Protein AF-A0A952BKL5-F1 (afdb_monomer)

Nearest PDB structures (foldseek):
  3n1y-assembly1_A-1  TM=9.487E-01  e=2.119E-01  Pseudomonas sp. OX1
  3n20-assembly1_A-1  TM=9.499E-01  e=2.119E-01  Pseudomonas sp. OX1
  3rng-assembly1_A  TM=7.148E-01  e=1.494E-01  Pseudomonas sp. OX1
  3rn9-assembly1_A  TM=9.335E-01  e=3.975E-01  Pseudomonas sp. OX1
  3rnc-assembly1_A  TM=6.797E-01  e=3.005E-01  Pseudomonas sp. OX1

Structure (mmCIF, N/CA/C/O backbone):
data_AF-A0A952BKL5-F1
#
_entry.id   AF-A0A952BKL5-F1
#
loop_
_atom_site.group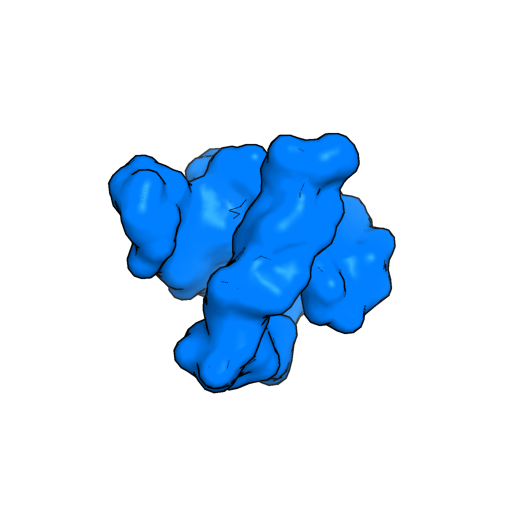_PDB
_atom_site.id
_atom_site.type_symbol
_atom_site.label_atom_id
_atom_site.label_alt_id
_atom_site.label_comp_id
_atom_site.label_asym_id
_atom_site.label_entity_id
_atom_site.label_seq_id
_atom_site.pdbx_PDB_ins_code
_atom_site.Cartn_x
_atom_site.Cartn_y
_atom_site.Cartn_z
_atom_site.occupancy
_atom_site.B_iso_or_equiv
_atom_site.auth_seq_id
_atom_site.auth_comp_id
_atom_site.auth_asym_id
_atom_site.auth_atom_id
_atom_site.pdbx_PDB_model_num
ATOM 1 N N . MET A 1 1 ? 11.617 -10.711 -15.613 1.00 42.28 1 MET A N 1
ATOM 2 C CA . MET A 1 1 ? 10.140 -10.720 -15.566 1.00 42.28 1 MET A CA 1
ATOM 3 C C . MET A 1 1 ? 9.711 -9.921 -14.342 1.00 42.28 1 MET A C 1
ATOM 5 O O . MET A 1 1 ? 9.461 -10.497 -13.296 1.00 42.28 1 MET A O 1
ATOM 9 N N . ALA A 1 2 ? 9.757 -8.590 -14.422 1.00 45.25 2 ALA A N 1
ATOM 10 C CA . ALA A 1 2 ? 9.203 -7.741 -13.373 1.00 45.25 2 ALA A CA 1
ATOM 11 C C . ALA A 1 2 ? 7.748 -7.496 -13.769 1.00 45.25 2 ALA A C 1
ATOM 13 O O . ALA A 1 2 ? 7.498 -6.809 -14.755 1.00 45.25 2 ALA A O 1
ATOM 14 N N . ALA A 1 3 ? 6.824 -8.174 -13.090 1.00 54.84 3 ALA A N 1
ATOM 15 C CA . ALA A 1 3 ? 5.394 -8.014 -13.299 1.00 54.84 3 ALA A CA 1
ATOM 16 C C . ALA A 1 3 ? 4.995 -6.641 -12.761 1.00 54.84 3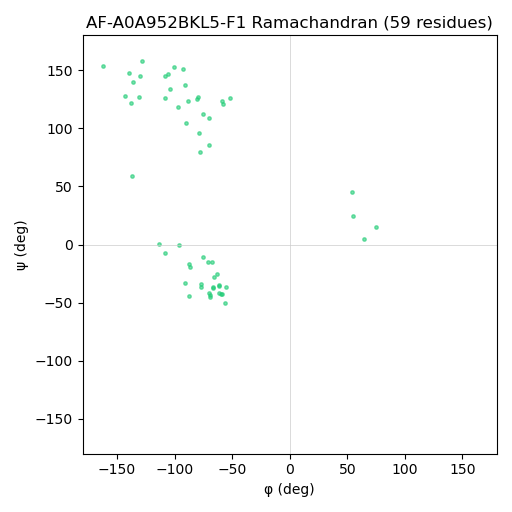 ALA A C 1
ATOM 18 O O . ALA A 1 3 ? 4.660 -6.496 -11.589 1.00 54.84 3 ALA A O 1
ATOM 19 N N . ALA A 1 4 ? 5.135 -5.625 -13.599 1.00 59.41 4 ALA A N 1
ATOM 20 C CA . ALA A 1 4 ? 4.360 -4.431 -13.407 1.00 59.41 4 ALA A CA 1
ATOM 21 C C . ALA A 1 4 ? 2.976 -4.683 -13.992 1.00 59.41 4 ALA A C 1
ATOM 23 O O . ALA A 1 4 ? 2.858 -5.114 -15.142 1.00 59.41 4 ALA A O 1
ATOM 24 N N . LEU A 1 5 ? 1.952 -4.485 -13.175 1.00 65.75 5 LEU A N 1
ATOM 25 C CA . LEU A 1 5 ? 0.580 -4.573 -13.632 1.00 65.75 5 LEU A CA 1
ATOM 26 C C . LEU A 1 5 ? 0.219 -3.264 -14.331 1.00 65.75 5 LEU A C 1
ATOM 28 O O . LEU A 1 5 ? 0.395 -2.179 -13.776 1.00 65.75 5 LEU A O 1
ATOM 32 N N . ASP A 1 6 ? -0.284 -3.387 -15.554 1.00 67.75 6 ASP A N 1
ATOM 33 C CA . ASP A 1 6 ? -0.983 -2.314 -16.250 1.00 67.75 6 ASP A CA 1
ATOM 34 C C . ASP A 1 6 ? -2.400 -2.257 -15.671 1.00 67.75 6 ASP A C 1
ATOM 36 O O . ASP A 1 6 ? -3.326 -2.911 -16.147 1.00 67.75 6 ASP A O 1
ATOM 40 N N . VAL A 1 7 ? -2.522 -1.634 -14.502 1.00 75.00 7 VAL A N 1
ATOM 41 C CA . VAL A 1 7 ? -3.778 -1.551 -13.761 1.00 75.00 7 VAL A CA 1
ATOM 42 C C . VAL A 1 7 ? -4.012 -0.111 -13.343 1.00 75.00 7 VAL A C 1
ATOM 44 O O . VAL A 1 7 ? -3.142 0.529 -12.751 1.00 75.00 7 VAL A O 1
ATOM 47 N N . GLU A 1 8 ? -5.192 0.394 -13.687 1.00 73.69 8 GLU A N 1
ATOM 48 C CA . GLU A 1 8 ? -5.609 1.754 -13.375 1.00 73.69 8 GLU A CA 1
ATOM 49 C C . GLU A 1 8 ? -5.967 1.831 -11.887 1.00 73.69 8 GLU A C 1
ATOM 51 O O . GLU A 1 8 ? -6.903 1.186 -11.417 1.00 73.69 8 GLU A O 1
ATOM 56 N N . VAL A 1 9 ? -5.156 2.562 -11.126 1.00 83.25 9 VAL A N 1
ATOM 57 C CA . VAL A 1 9 ? -5.312 2.746 -9.680 1.00 83.25 9 VAL A CA 1
ATOM 58 C C . VAL A 1 9 ? -5.838 4.151 -9.402 1.00 83.25 9 VAL A C 1
ATOM 60 O O . VAL A 1 9 ? -5.473 5.104 -10.086 1.00 83.25 9 VAL A O 1
ATOM 63 N N . ASP A 1 10 ? -6.654 4.301 -8.360 1.00 83.88 10 ASP A N 1
ATOM 64 C CA . ASP A 1 10 ? -7.247 5.58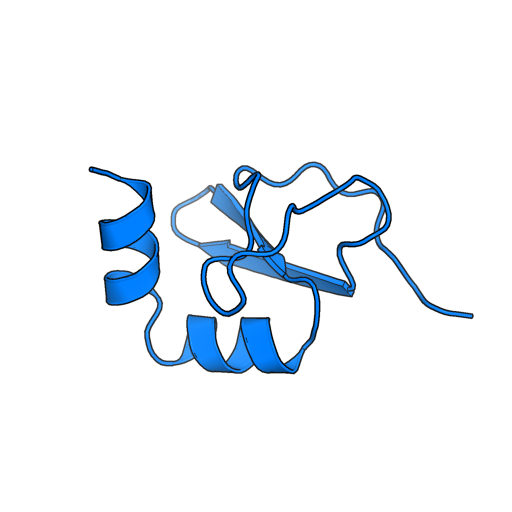5 -7.945 1.00 83.88 10 ASP A CA 1
ATOM 65 C C . ASP A 1 10 ? -6.184 6.568 -7.417 1.00 83.88 10 ASP A C 1
ATOM 67 O O . ASP A 1 10 ? -6.413 7.770 -7.302 1.00 83.88 10 ASP A O 1
ATOM 71 N N . ASN A 1 11 ? -4.988 6.059 -7.112 1.00 78.50 11 ASN A N 1
ATOM 72 C CA . ASN A 1 11 ? -3.896 6.822 -6.539 1.00 78.50 11 ASN A CA 1
ATOM 73 C C . ASN A 1 11 ? -2.745 7.069 -7.528 1.00 78.50 11 ASN A C 1
ATOM 75 O O . ASN A 1 11 ? -2.139 6.131 -8.043 1.00 78.50 11 ASN A O 1
ATOM 79 N N . LYS A 1 12 ? -2.371 8.343 -7.692 1.00 77.56 12 LYS A N 1
ATOM 80 C CA . LYS A 1 12 ? -1.261 8.785 -8.554 1.00 77.56 12 LYS A CA 1
ATOM 81 C C . LYS A 1 12 ? 0.106 8.804 -7.864 1.00 77.56 12 LYS A C 1
ATOM 83 O O . LYS A 1 12 ? 1.116 8.876 -8.558 1.00 77.56 12 LYS A O 1
ATOM 88 N N . ILE A 1 13 ? 0.177 8.773 -6.530 1.00 79.88 13 ILE A N 1
ATOM 89 C CA . ILE A 1 13 ? 1.442 8.887 -5.781 1.00 79.88 13 ILE A CA 1
ATOM 90 C C . ILE A 1 13 ? 1.451 7.894 -4.625 1.00 79.88 13 ILE A C 1
ATOM 92 O O . ILE A 1 13 ? 0.603 7.958 -3.745 1.00 79.88 13 ILE A O 1
ATOM 96 N N . ASP A 1 14 ? 2.426 6.994 -4.585 1.00 80.75 14 ASP A N 1
ATOM 97 C CA . ASP A 1 14 ? 2.573 6.022 -3.505 1.00 80.75 14 ASP A CA 1
ATOM 98 C C . ASP A 1 14 ? 2.713 6.757 -2.151 1.00 80.75 14 ASP A C 1
ATOM 100 O O . ASP A 1 14 ? 3.639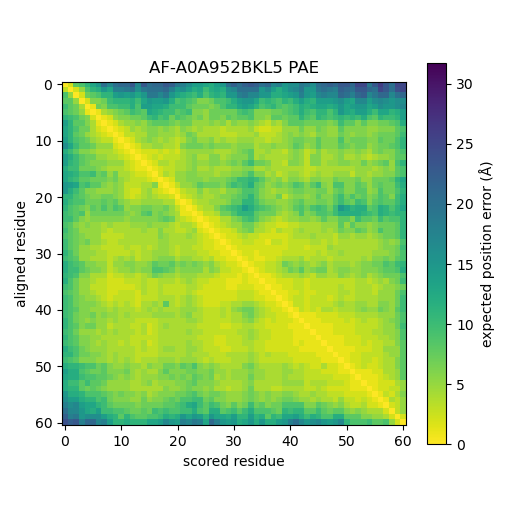 7.555 -1.984 1.00 80.75 14 ASP A O 1
ATOM 104 N N . PRO A 1 15 ? 1.815 6.517 -1.177 1.00 74.69 15 PRO A N 1
ATOM 105 C CA . PRO A 1 15 ? 1.799 7.261 0.083 1.00 74.69 15 PRO A CA 1
ATOM 106 C C . PRO A 1 15 ? 2.912 6.844 1.049 1.00 74.69 15 PRO A C 1
ATOM 108 O O . PRO A 1 15 ? 3.126 7.505 2.064 1.00 74.69 15 PRO A O 1
ATOM 111 N N . ILE A 1 16 ? 3.604 5.740 0.763 1.00 82.06 16 ILE A N 1
ATOM 112 C CA . ILE A 1 16 ? 4.681 5.206 1.594 1.00 82.06 16 ILE A CA 1
ATOM 113 C C . ILE A 1 16 ? 6.012 5.835 1.200 1.00 82.06 16 ILE A C 1
ATOM 115 O O . ILE A 1 16 ? 6.808 6.197 2.064 1.00 82.06 16 ILE A O 1
ATOM 119 N N . CYS A 1 17 ? 6.270 5.938 -0.105 1.00 77.94 17 CYS A N 1
ATOM 120 C CA . CYS A 1 17 ? 7.551 6.409 -0.636 1.00 77.94 17 CYS A CA 1
ATOM 121 C C . CYS A 1 17 ? 7.479 7.753 -1.372 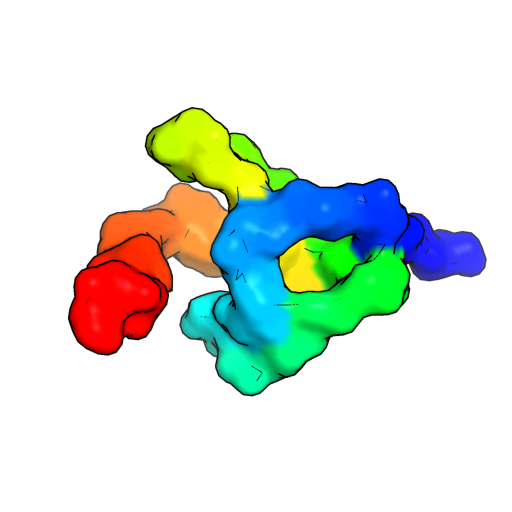1.00 77.94 17 CYS A C 1
ATOM 123 O O . CYS A 1 17 ? 8.510 8.222 -1.854 1.00 77.94 17 CYS A O 1
ATOM 125 N N . ASN A 1 18 ? 6.297 8.375 -1.463 1.00 75.31 18 ASN A N 1
ATOM 126 C CA . ASN A 1 18 ? 6.044 9.613 -2.212 1.00 75.31 18 ASN A CA 1
ATOM 127 C C . ASN A 1 18 ? 6.457 9.529 -3.693 1.00 75.31 18 ASN A C 1
ATOM 129 O O . ASN A 1 18 ? 6.748 10.542 -4.330 1.00 75.31 18 ASN A O 1
ATOM 133 N N . MET A 1 19 ? 6.494 8.318 -4.249 1.00 76.38 19 MET A N 1
ATOM 134 C CA . MET A 1 19 ? 6.901 8.076 -5.627 1.00 76.38 19 MET A CA 1
ATOM 135 C C . MET A 1 19 ? 5.683 8.120 -6.550 1.00 76.38 19 MET A C 1
ATOM 137 O O . MET A 1 19 ? 4.638 7.560 -6.227 1.00 76.38 19 MET A O 1
ATOM 141 N N . GLU A 1 20 ? 5.808 8.769 -7.709 1.00 75.94 20 GLU A N 1
ATOM 142 C CA . GLU A 1 20 ? 4.742 8.771 -8.716 1.00 75.94 20 GLU A CA 1
ATOM 143 C C . GLU A 1 20 ? 4.416 7.344 -9.166 1.00 75.94 20 GLU A C 1
ATOM 145 O O . GLU A 1 20 ? 5.273 6.608 -9.666 1.00 75.94 20 GLU A O 1
ATOM 150 N N . MET A 1 21 ? 3.146 6.985 -9.025 1.00 75.44 21 MET A N 1
ATOM 151 C CA . MET A 1 21 ? 2.580 5.749 -9.534 1.00 75.44 21 MET A CA 1
ATOM 152 C C . MET A 1 21 ? 2.330 5.930 -11.025 1.00 75.44 21 MET A C 1
ATOM 154 O O . MET A 1 21 ? 1.328 6.504 -11.443 1.00 75.44 21 MET A O 1
ATOM 158 N N . LYS A 1 22 ? 3.290 5.474 -11.829 1.00 69.06 22 LYS A N 1
ATOM 159 C CA . LYS A 1 22 ? 3.162 5.439 -13.287 1.00 69.06 22 LYS A CA 1
ATOM 160 C C . LYS A 1 22 ? 2.614 4.091 -13.735 1.00 69.06 22 LYS A C 1
ATOM 162 O O . LYS A 1 22 ? 2.856 3.065 -13.094 1.00 69.06 22 LYS A O 1
ATOM 167 N N . GLU A 1 23 ? 1.905 4.107 -14.855 1.00 66.75 23 GLU A N 1
ATOM 168 C CA . GLU A 1 23 ? 1.456 2.906 -15.561 1.00 66.75 23 GLU A CA 1
ATOM 169 C C . GLU A 1 23 ? 2.662 1.983 -15.793 1.00 66.75 23 GLU A C 1
ATOM 171 O O . GLU A 1 23 ? 3.727 2.421 -16.239 1.00 66.75 23 GLU A O 1
ATOM 176 N N . GLY A 1 24 ? 2.558 0.722 -15.371 1.00 70.19 24 GLY A N 1
ATOM 177 C CA . GLY A 1 24 ? 3.688 -0.207 -15.425 1.00 70.19 24 GLY A CA 1
ATOM 178 C C . GLY A 1 24 ? 4.779 0.005 -14.357 1.00 70.19 24 GLY A C 1
ATOM 179 O O . GLY A 1 24 ? 5.862 -0.568 -14.474 1.00 70.19 24 GLY A O 1
ATOM 180 N N . MET A 1 25 ? 4.527 0.767 -13.286 1.00 75.19 25 MET A N 1
ATOM 181 C CA . MET A 1 25 ? 5.342 0.744 -12.052 1.00 75.19 25 MET A CA 1
ATOM 182 C C . MET A 1 25 ? 4.628 0.082 -10.870 1.00 75.19 25 MET A C 1
ATOM 184 O O . MET A 1 25 ? 5.245 -0.169 -9.832 1.00 75.19 25 MET A O 1
ATOM 188 N N . VAL A 1 26 ? 3.345 -0.241 -11.033 1.00 82.00 26 VAL A N 1
ATOM 189 C CA . VAL A 1 26 ? 2.535 -0.911 -10.018 1.00 82.00 26 VAL A CA 1
ATOM 190 C C . VAL A 1 26 ? 3.011 -2.352 -9.857 1.00 82.00 26 VAL A C 1
ATOM 192 O O . VAL A 1 26 ? 2.810 -3.181 -10.744 1.00 82.00 26 VAL A O 1
ATOM 195 N N . ARG A 1 27 ? 3.657 -2.666 -8.733 1.00 83.38 27 ARG A N 1
ATOM 196 C CA . ARG A 1 27 ? 4.070 -4.049 -8.415 1.00 83.38 27 ARG A CA 1
ATOM 197 C C . ARG A 1 27 ? 3.009 -4.789 -7.622 1.00 83.38 27 ARG A C 1
ATOM 199 O O . ARG A 1 27 ? 2.869 -5.995 -7.776 1.00 83.38 27 ARG A O 1
ATOM 206 N N . ASP A 1 28 ? 2.288 -4.061 -6.782 1.00 85.44 28 ASP A N 1
ATOM 207 C CA . ASP A 1 28 ? 1.230 -4.592 -5.937 1.00 85.44 28 ASP A CA 1
ATOM 208 C C . ASP A 1 28 ? 0.065 -3.608 -5.911 1.00 85.44 28 ASP A C 1
ATOM 210 O O . ASP A 1 28 ? 0.260 -2.394 -5.962 1.00 85.44 28 ASP A O 1
ATOM 214 N N . THR A 1 29 ? -1.145 -4.138 -5.786 1.00 84.56 29 THR A N 1
ATOM 215 C CA . THR A 1 29 ? -2.353 -3.350 -5.558 1.00 84.56 29 THR A CA 1
ATOM 216 C C . THR A 1 29 ? -3.137 -3.887 -4.368 1.00 84.56 29 THR A C 1
ATOM 218 O O . THR A 1 29 ? -2.988 -5.050 -3.963 1.00 84.56 29 THR A O 1
ATOM 221 N N . ILE A 1 30 ? -3.972 -3.030 -3.786 1.00 84.38 30 ILE A N 1
ATOM 222 C CA . ILE A 1 30 ? -4.950 -3.404 -2.767 1.00 84.38 30 ILE A CA 1
ATOM 223 C C . ILE A 1 30 ? -6.290 -2.733 -3.063 1.00 84.38 30 ILE A C 1
ATOM 225 O O . ILE A 1 30 ? -6.343 -1.570 -3.460 1.00 84.38 30 ILE A O 1
ATOM 229 N N . HIS A 1 31 ? -7.374 -3.473 -2.860 1.00 85.88 31 HIS A N 1
ATOM 230 C CA . HIS A 1 31 ? -8.716 -2.910 -2.869 1.00 85.88 31 HIS A CA 1
ATOM 231 C C . HIS A 1 31 ? -9.058 -2.443 -1.456 1.00 85.88 31 HIS A C 1
ATOM 233 O O . HIS A 1 31 ? -9.017 -3.241 -0.517 1.00 85.88 31 HIS A O 1
ATOM 239 N N . HIS A 1 32 ? -9.400 -1.169 -1.301 1.00 83.31 32 HIS A N 1
ATOM 240 C CA . HIS A 1 32 ? -9.824 -0.605 -0.028 1.00 83.31 32 HIS A CA 1
ATOM 241 C C . HIS A 1 32 ? -10.931 0.426 -0.252 1.00 83.31 32 HIS A C 1
ATOM 243 O O . HIS A 1 32 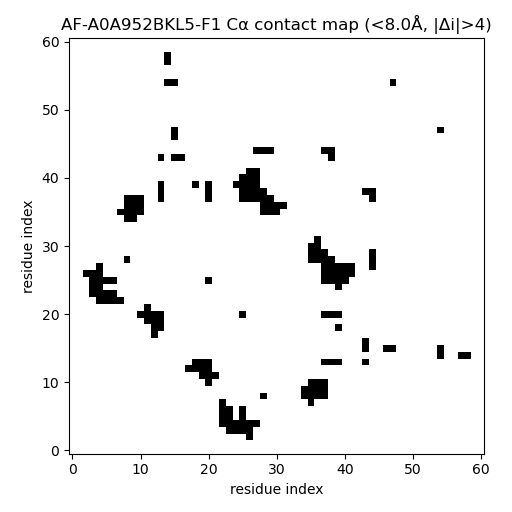? -10.763 1.346 -1.042 1.00 83.31 32 HIS A O 1
ATOM 249 N N . ASN A 1 33 ? -12.055 0.285 0.456 1.00 81.19 33 ASN A N 1
ATOM 250 C CA . ASN A 1 33 ? -13.177 1.233 0.397 1.00 81.19 33 ASN A CA 1
ATOM 251 C C . ASN A 1 33 ? -13.691 1.497 -1.040 1.00 81.19 33 ASN A C 1
ATOM 253 O O . ASN A 1 33 ? -13.867 2.640 -1.449 1.00 81.19 33 ASN A O 1
ATOM 257 N N . ASP A 1 34 ? -13.857 0.420 -1.821 1.00 84.88 34 ASP A N 1
ATOM 258 C CA . ASP A 1 34 ? -14.259 0.441 -3.244 1.00 84.88 34 ASP A CA 1
ATOM 259 C C . ASP A 1 34 ? -13.253 1.109 -4.205 1.00 84.88 34 ASP A C 1
ATOM 261 O O . ASP A 1 34 ? -13.490 1.218 -5.404 1.00 84.88 34 ASP A O 1
ATOM 265 N N . LYS A 1 35 ? -12.083 1.508 -3.698 1.00 84.62 35 LYS A N 1
ATOM 266 C CA . LYS A 1 35 ? -10.992 2.101 -4.473 1.00 84.62 35 LYS A CA 1
ATOM 267 C C . LYS A 1 35 ? -9.834 1.125 -4.613 1.00 84.62 35 LYS A C 1
ATOM 269 O O . LYS A 1 35 ? -9.522 0.355 -3.700 1.00 84.62 35 LYS A O 1
ATOM 274 N N . LEU A 1 36 ? -9.169 1.169 -5.763 1.00 86.00 36 LEU A N 1
ATOM 275 C CA . LEU A 1 36 ? -7.954 0.402 -6.004 1.00 86.00 36 LEU A CA 1
ATOM 276 C C . LEU A 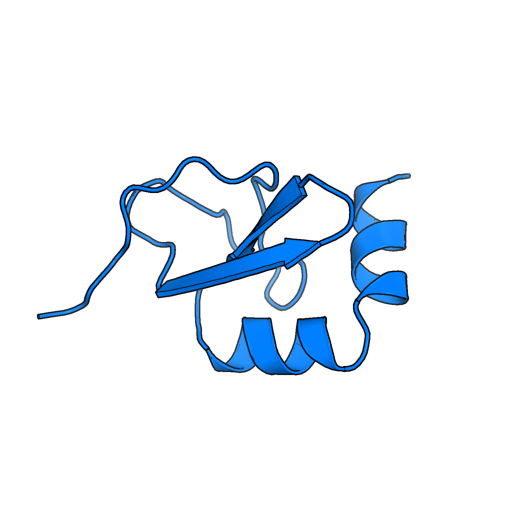1 36 ? -6.730 1.284 -5.766 1.00 86.00 36 LEU A C 1
ATOM 278 O O . LEU A 1 36 ? -6.516 2.258 -6.481 1.00 86.00 36 LEU A O 1
ATOM 282 N N . TYR A 1 37 ? -5.890 0.911 -4.808 1.00 85.69 37 TYR A N 1
ATOM 283 C CA . TYR A 1 37 ? -4.627 1.592 -4.541 1.00 85.69 37 TYR A CA 1
ATOM 284 C C . TYR A 1 37 ? -3.469 0.769 -5.081 1.00 85.69 37 TYR A C 1
ATOM 286 O O . TYR A 1 37 ? -3.398 -0.441 -4.859 1.00 85.69 37 TYR A O 1
ATOM 294 N N . GLY A 1 38 ? -2.556 1.431 -5.784 1.00 87.12 38 GLY A N 1
ATOM 295 C CA . GLY A 1 38 ? -1.325 0.819 -6.255 1.00 87.12 38 GLY A CA 1
ATOM 296 C C . GLY A 1 38 ? -0.133 1.177 -5.387 1.00 87.12 38 GLY A C 1
ATOM 297 O O . GLY A 1 38 ? -0.069 2.270 -4.823 1.00 87.12 38 GLY A O 1
ATOM 298 N N . PHE A 1 39 ? 0.838 0.267 -5.381 1.00 85.69 39 PHE A N 1
ATOM 299 C CA . PHE A 1 39 ? 2.109 0.416 -4.696 1.00 85.69 39 PHE A CA 1
ATOM 300 C C . PHE A 1 39 ? 3.285 0.099 -5.606 1.00 85.69 39 PHE A C 1
ATOM 302 O O . PHE A 1 39 ? 3.257 -0.838 -6.419 1.00 85.69 39 PHE A O 1
ATOM 309 N N . CYS A 1 40 ? 4.371 0.837 -5.395 1.00 84.38 40 CYS A N 1
ATOM 310 C CA . CYS A 1 40 ? 5.612 0.630 -6.132 1.00 84.38 40 CYS A CA 1
ATOM 311 C C . CYS A 1 40 ? 6.324 -0.667 -5.722 1.00 84.38 40 CYS A C 1
ATOM 313 O O . CYS A 1 40 ? 7.259 -1.090 -6.395 1.00 84.38 40 CYS A O 1
ATOM 315 N N . SER A 1 41 ? 5.947 -1.280 -4.591 1.00 83.88 41 SER A N 1
ATOM 316 C CA . SER A 1 41 ? 6.561 -2.486 -4.025 1.00 83.88 41 SER A CA 1
ATOM 317 C C . SER A 1 41 ? 5.652 -3.169 -3.007 1.00 83.88 41 SER A C 1
ATOM 319 O O . SER A 1 41 ? 4.880 -2.513 -2.309 1.00 83.88 41 SER A O 1
ATOM 321 N N . LYS A 1 42 ? 5.833 -4.483 -2.838 1.00 83.69 42 LYS A N 1
ATOM 322 C CA . LYS A 1 42 ? 5.126 -5.279 -1.826 1.00 83.69 42 LYS A CA 1
ATOM 323 C C . LYS A 1 42 ? 5.294 -4.727 -0.406 1.00 83.69 42 LYS A C 1
ATOM 325 O O . LYS A 1 42 ? 4.344 -4.699 0.361 1.00 83.69 42 LYS A O 1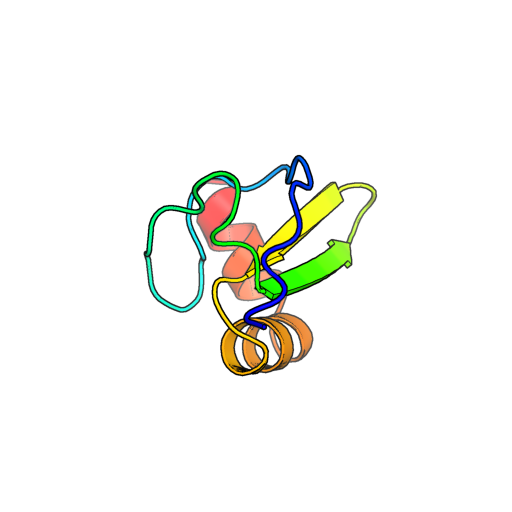
ATOM 330 N N . SER A 1 43 ? 6.477 -4.202 -0.088 1.00 86.12 43 SER A N 1
ATOM 331 C CA . SER A 1 43 ? 6.759 -3.553 1.198 1.00 86.12 43 SER A CA 1
ATOM 332 C C . SER A 1 43 ? 5.888 -2.317 1.444 1.00 86.12 43 SER A C 1
ATOM 334 O O . SER A 1 43 ? 5.473 -2.074 2.577 1.00 86.12 43 SER A O 1
ATOM 336 N N . CYS A 1 44 ? 5.583 -1.550 0.389 1.00 85.38 44 CYS A N 1
ATOM 337 C CA . CYS A 1 44 ? 4.698 -0.392 0.488 1.00 85.38 44 CYS A CA 1
ATOM 338 C C . CYS A 1 44 ? 3.262 -0.851 0.756 1.00 85.38 44 CYS A C 1
ATOM 340 O O . CYS A 1 44 ? 2.637 -0.363 1.693 1.00 85.38 44 CYS A O 1
ATOM 342 N N . LYS A 1 45 ? 2.796 -1.891 0.053 1.00 85.62 45 LYS A N 1
ATOM 343 C CA . LYS A 1 45 ? 1.514 -2.532 0.360 1.00 85.62 45 LYS A CA 1
ATOM 344 C C . LYS A 1 45 ? 1.440 -3.017 1.807 1.00 85.62 45 LYS A C 1
ATOM 346 O O . LYS A 1 45 ? 0.487 -2.678 2.482 1.00 85.62 45 LYS A O 1
ATOM 351 N N . GLU A 1 46 ? 2.421 -3.768 2.308 1.00 88.38 46 GLU A N 1
ATOM 352 C CA . GLU A 1 46 ? 2.393 -4.281 3.691 1.00 88.38 46 GLU A CA 1
ATOM 353 C C . GLU A 1 46 ? 2.371 -3.161 4.738 1.00 88.38 46 GLU A C 1
ATOM 355 O O . GLU A 1 46 ? 1.746 -3.296 5.788 1.00 88.38 46 GLU A O 1
ATOM 360 N N . THR A 1 47 ? 3.057 -2.051 4.461 1.00 87.38 47 THR A N 1
ATOM 361 C CA . THR A 1 47 ? 3.039 -0.872 5.335 1.00 87.38 47 THR A CA 1
ATOM 362 C C . THR A 1 47 ? 1.669 -0.204 5.296 1.00 87.38 47 THR A C 1
ATOM 364 O O . THR A 1 47 ? 1.090 0.081 6.342 1.00 87.38 47 THR A O 1
ATOM 367 N N . PHE A 1 48 ? 1.111 -0.041 4.097 1.00 86.19 48 PHE A N 1
ATOM 368 C CA . PHE A 1 48 ? -0.233 0.480 3.909 1.00 86.19 48 PHE A CA 1
ATOM 369 C C . PHE A 1 48 ? -1.293 -0.409 4.562 1.00 86.19 48 PHE A C 1
ATOM 371 O O . PHE A 1 48 ? -2.192 0.098 5.206 1.00 86.19 48 PHE A O 1
ATOM 378 N N . GLU A 1 49 ? -1.178 -1.731 4.456 1.00 85.31 49 GLU A N 1
ATOM 379 C CA . GLU A 1 49 ? -2.130 -2.692 5.020 1.00 85.31 49 GLU A CA 1
ATOM 380 C C . GLU A 1 49 ? -2.136 -2.659 6.558 1.00 85.31 49 GLU A C 1
ATOM 382 O O . GLU A 1 49 ? -3.164 -2.919 7.180 1.00 85.31 49 GLU A O 1
ATOM 387 N N . LYS A 1 50 ? -1.008 -2.285 7.180 1.00 88.75 50 LYS A N 1
ATOM 388 C CA . LYS A 1 50 ? -0.903 -2.089 8.634 1.00 88.75 50 LYS A CA 1
ATOM 389 C C . LYS A 1 50 ? -1.514 -0.775 9.110 1.00 88.75 50 LYS A C 1
ATOM 391 O O . LYS A 1 50 ? -2.062 -0.746 10.208 1.00 88.75 50 LYS A O 1
ATOM 396 N N . THR A 1 51 ? -1.384 0.299 8.334 1.00 86.00 51 THR A N 1
ATOM 397 C CA . THR A 1 51 ? -1.874 1.636 8.716 1.00 86.00 51 THR A CA 1
ATOM 398 C C . THR A 1 51 ? -2.576 2.352 7.556 1.00 86.00 51 THR A C 1
ATOM 400 O O . THR A 1 51 ? -2.148 3.441 7.170 1.00 86.00 51 THR A O 1
ATOM 403 N N . PRO A 1 52 ? -3.653 1.780 6.985 1.00 84.06 52 PRO A N 1
ATOM 404 C CA . PRO A 1 52 ? -4.279 2.335 5.787 1.00 84.06 52 PRO A CA 1
ATOM 405 C C . PRO A 1 52 ? -4.925 3.691 6.077 1.00 84.06 52 PRO A C 1
ATOM 407 O O . PRO A 1 52 ? -4.822 4.598 5.264 1.00 84.06 52 PRO A O 1
ATOM 410 N N . GLU A 1 53 ? -5.520 3.862 7.259 1.00 83.50 53 GLU A N 1
ATOM 411 C CA . GLU A 1 53 ? -6.212 5.092 7.659 1.00 83.50 53 GLU A CA 1
ATOM 412 C C . GLU A 1 53 ? -5.300 6.333 7.637 1.00 83.50 53 GLU A C 1
ATOM 414 O O . GLU A 1 53 ? -5.706 7.356 7.099 1.00 83.50 53 GLU A O 1
ATOM 419 N N . ASP A 1 54 ? -4.052 6.242 8.121 1.00 84.50 54 ASP A N 1
ATOM 420 C CA . ASP A 1 54 ? -3.106 7.380 8.129 1.00 84.50 54 ASP A CA 1
ATOM 421 C C . ASP A 1 54 ? -2.692 7.796 6.708 1.00 84.50 54 ASP A C 1
ATOM 423 O O . ASP A 1 54 ? -2.539 8.977 6.396 1.00 84.50 54 ASP A O 1
ATOM 427 N N . TYR A 1 55 ? -2.537 6.814 5.815 1.00 82.00 55 TYR A N 1
ATOM 428 C CA . TYR A 1 55 ? -2.169 7.062 4.422 1.00 82.00 55 TYR A CA 1
ATOM 429 C C . TYR A 1 55 ? -3.347 7.560 3.581 1.00 82.00 55 TYR A C 1
ATOM 431 O O . TYR A 1 55 ? -3.149 8.375 2.680 1.00 82.00 55 TYR A O 1
ATOM 439 N N . LEU A 1 56 ? -4.560 7.088 3.873 1.00 78.00 56 LEU A N 1
ATOM 440 C CA . LEU A 1 56 ? -5.792 7.546 3.232 1.00 78.00 56 LEU A CA 1
ATOM 441 C C . LEU A 1 56 ? -6.145 8.973 3.652 1.00 78.00 56 LEU A C 1
ATOM 443 O O . LEU A 1 56 ? -6.502 9.777 2.793 1.00 78.00 56 LEU A O 1
ATOM 447 N N . ASP A 1 57 ? -5.988 9.302 4.935 1.00 78.81 57 ASP A N 1
ATOM 448 C CA . ASP A 1 57 ? -6.195 10.657 5.456 1.00 78.81 57 ASP A CA 1
ATOM 449 C C . ASP A 1 57 ? -5.250 11.665 4.781 1.00 78.81 57 ASP A C 1
ATOM 451 O O . ASP A 1 57 ? -5.690 12.713 4.304 1.00 78.81 57 ASP A O 1
ATOM 455 N N . LYS A 1 58 ? -3.973 11.290 4.601 1.00 70.62 58 LYS A N 1
ATOM 456 C CA . LYS A 1 58 ? -2.983 12.109 3.881 1.00 70.62 58 LYS A CA 1
ATOM 457 C C . LYS A 1 58 ? -3.290 12.345 2.399 1.00 70.62 58 LYS A C 1
ATOM 459 O O . LYS A 1 58 ? -2.798 13.327 1.852 1.00 70.62 58 LYS A O 1
ATOM 464 N N . MET A 1 59 ? -4.041 11.467 1.732 1.00 66.19 59 MET A N 1
ATOM 465 C CA . MET A 1 59 ? -4.462 11.680 0.337 1.00 66.19 59 MET A CA 1
ATOM 466 C C . MET A 1 59 ? -5.757 12.488 0.210 1.00 66.19 59 MET A C 1
ATOM 468 O O . MET A 1 59 ? -6.059 12.977 -0.878 1.00 66.19 59 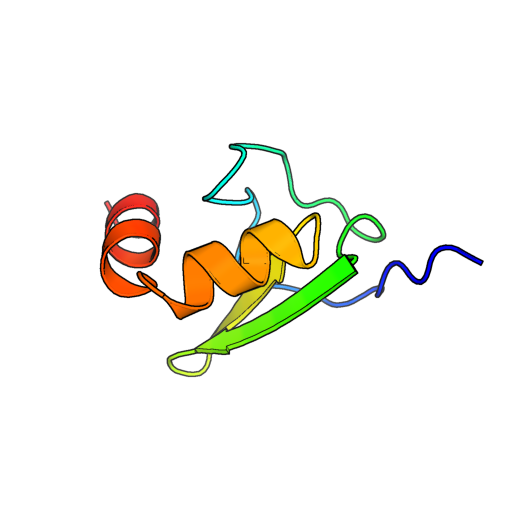MET A O 1
ATOM 472 N N . GLY A 1 60 ? -6.551 12.565 1.280 1.00 56.97 60 GLY A N 1
ATOM 473 C CA . GLY A 1 60 ? -7.897 13.136 1.273 1.00 56.97 60 GLY A CA 1
ATOM 474 C C . GLY A 1 60 ? -8.005 14.601 1.705 1.00 56.97 60 GLY A C 1
ATOM 475 O O . GLY A 1 60 ? -9.126 15.108 1.713 1.00 56.97 60 GLY A O 1
ATOM 476 N N . ASN A 1 61 ? -6.899 15.269 2.064 1.00 44.62 61 ASN A N 1
ATOM 477 C CA . ASN A 1 61 ? -6.873 16.682 2.478 1.00 44.62 61 ASN A CA 1
ATOM 478 C C . ASN A 1 61 ? -6.202 17.599 1.452 1.00 44.62 61 ASN A C 1
ATOM 480 O O . ASN A 1 61 ? -5.040 17.322 1.080 1.00 44.62 61 ASN A O 1
#

Secondary structure (DSSP, 8-state):
---------S-SB-TTT--B--TTT--EEEEETTEEEEESSHHHHHHHHHSHHHHHHHH--

Mean predicted aligned error: 6.13 Å

pLDDT: mean 77.56, std 10.86, range [42.28, 88.75]

Foldseek 3Di:
DQDQDQDDFPDQALLQPRHGDDRSQFNDWDQDPNGIHGDSDPVSVVVCVVPVPVSVVVVPD

Solvent-accessible surface area (backbone atoms only — not comparable to full-atom values): 3676 Å² total; per-residue (Å²): 137,82,69,41,45,84,63,93,42,80,44,61,51,21,78,78,76,72,42,75,53,46,87,53,44,26,52,33,72,48,82,53,94,97,37,40,41,46,17,75,32,64,69,42,44,56,50,38,74,73,46,46,66,67,48,51,55,69,71,73,110

Radius of gyration: 10.59 Å; Cα contacts (8 Å, |Δi|>4): 91; chains: 1; bounding box: 24×27×25 Å

Sequence (61 aa):
MAAALDVEVDNKIDPICNMEMKEGMVRDTIHHNDKLYGFCSKSCKETFEKTPEDYLDKMGN